Protein AF-A0A524ARJ7-F1 (afdb_monomer_lite)

pLDDT: mean 86.74, std 17.72, range [40.06, 98.56]

Foldseek 3Di:
DLVCCVVQPLVAADEEQQDDPCCQQPPDLVVSLVRLLVCCVRNPLRRYHYDHPDDDDPDSGDPSNVVSNVVSCLVRNDDDDPCVVVVVVVVVVD

Secondary structure (DSSP, 8-state):
-HHHHHHHGGGS-EEEEE--TTHHHHS-HHHHHHHHHHHHHHH-STTEEEEESS---TTTS-HHHHHHHHHHHHHHHS---TTHHHHHHHHTT-

Radius of gyration: 14.49 Å; chains: 1; bounding box: 27×36×37 Å

Structure (mmCIF, N/CA/C/O backbone):
data_AF-A0A524ARJ7-F1
#
_entry.id   AF-A0A524ARJ7-F1
#
loop_
_atom_site.group_PDB
_atom_site.id
_atom_site.type_symbol
_atom_site.label_atom_id
_atom_site.label_alt_id
_atom_site.label_comp_id
_atom_site.label_asym_id
_atom_site.label_entity_id
_atom_site.label_seq_id
_atom_site.pdbx_PDB_ins_code
_atom_site.Cartn_x
_atom_site.Cartn_y
_atom_site.Cartn_z
_atom_site.occupancy
_atom_site.B_iso_or_equiv
_atom_site.auth_seq_id
_atom_site.auth_comp_id
_atom_site.auth_asym_id
_atom_site.auth_atom_id
_atom_site.pdbx_PDB_model_num
ATOM 1 N N . MET A 1 1 ? -4.816 10.419 7.133 1.00 86.75 1 MET A N 1
ATOM 2 C CA . MET A 1 1 ? -5.545 9.141 7.312 1.00 86.75 1 MET A CA 1
ATOM 3 C C . MET A 1 1 ? -5.400 8.561 8.714 1.00 86.75 1 MET A C 1
ATOM 5 O O . MET A 1 1 ? -6.420 8.400 9.368 1.00 86.75 1 MET A O 1
ATOM 9 N N . GLN A 1 2 ? -4.184 8.317 9.219 1.00 89.44 2 GLN A N 1
ATOM 10 C CA . GLN A 1 2 ? -3.979 7.758 10.570 1.00 89.44 2 GLN A CA 1
ATOM 11 C C . GLN A 1 2 ? -4.655 8.585 11.679 1.00 89.44 2 GLN A C 1
ATOM 13 O O . GLN A 1 2 ? -5.366 8.027 12.505 1.00 89.44 2 GLN A O 1
ATOM 18 N N . GLU A 1 3 ? -4.544 9.918 11.635 1.00 92.69 3 GLU A N 1
ATOM 19 C CA . GLU A 1 3 ? -5.229 10.795 12.602 1.00 92.69 3 GLU A CA 1
ATOM 20 C C . GLU A 1 3 ? -6.763 10.653 12.552 1.00 92.69 3 GLU A C 1
ATOM 22 O O . GLU A 1 3 ? -7.429 10.621 13.585 1.00 92.69 3 GLU A O 1
ATOM 27 N N . TYR A 1 4 ? -7.343 10.472 11.360 1.00 91.38 4 TYR A N 1
ATOM 28 C CA . TYR A 1 4 ? -8.782 10.227 11.215 1.00 91.38 4 TYR A CA 1
ATOM 29 C C . TYR A 1 4 ? -9.183 8.866 11.783 1.00 91.38 4 TYR A C 1
ATOM 31 O O . TYR A 1 4 ? -10.175 8.783 12.504 1.00 91.38 4 TYR A O 1
ATOM 39 N N . LYS A 1 5 ? -8.401 7.812 11.519 1.00 90.62 5 LYS A N 1
ATOM 40 C CA . LYS A 1 5 ? -8.633 6.484 12.106 1.00 90.62 5 LYS A CA 1
ATOM 41 C C . LYS A 1 5 ? -8.509 6.523 13.630 1.00 90.62 5 LYS A C 1
ATOM 43 O O . LYS A 1 5 ? -9.356 5.956 14.308 1.00 90.62 5 LYS A O 1
ATOM 48 N N . LYS A 1 6 ? -7.546 7.271 14.178 1.00 91.56 6 LYS A N 1
ATOM 49 C CA . LYS A 1 6 ? -7.388 7.477 15.626 1.00 91.56 6 LYS A CA 1
ATOM 50 C C . LYS A 1 6 ? -8.590 8.193 16.247 1.00 91.56 6 LYS A C 1
ATOM 52 O O . LYS A 1 6 ? -9.058 7.796 17.309 1.00 91.56 6 LYS A O 1
ATOM 57 N N . ARG A 1 7 ? -9.103 9.239 15.592 1.00 94.81 7 ARG A N 1
ATOM 58 C CA . ARG A 1 7 ? -10.202 10.060 16.124 1.00 94.81 7 ARG A CA 1
ATOM 59 C C . ARG A 1 7 ? -11.586 9.431 15.943 1.00 94.81 7 ARG A C 1
ATOM 61 O O . ARG A 1 7 ? -12.444 9.572 16.813 1.00 94.81 7 ARG A O 1
ATOM 68 N N . TYR A 1 8 ? -11.827 8.767 14.816 1.00 92.12 8 TYR A N 1
ATOM 69 C CA . TYR A 1 8 ? -13.162 8.301 14.426 1.00 92.12 8 TYR A CA 1
ATOM 70 C C . TYR A 1 8 ? -13.308 6.774 14.411 1.00 92.12 8 TYR A C 1
ATOM 72 O O . TYR A 1 8 ? -14.440 6.284 14.448 1.00 92.12 8 TYR A O 1
ATOM 80 N N . GLY A 1 9 ? -12.201 6.028 14.447 1.00 88.12 9 GLY A N 1
ATOM 81 C CA . GLY A 1 9 ? -12.189 4.568 14.460 1.00 88.12 9 GLY A CA 1
ATOM 82 C C . GLY A 1 9 ? -12.718 3.973 13.158 1.00 88.12 9 GLY A C 1
ATOM 83 O O . GLY A 1 9 ? -12.367 4.401 12.057 1.00 88.12 9 GLY A O 1
ATOM 84 N N . GLU A 1 10 ? -13.590 2.980 13.293 1.00 86.00 10 GLU A N 1
ATOM 85 C CA . GLU A 1 10 ? -14.245 2.288 12.176 1.00 86.00 10 GLU A CA 1
ATOM 86 C C . GLU A 1 10 ? -15.505 3.009 11.671 1.00 86.00 10 GLU A C 1
ATOM 88 O O . GLU A 1 10 ? -16.098 2.595 10.682 1.00 86.00 10 GLU A O 1
ATOM 93 N N . ARG A 1 11 ? -15.898 4.131 12.295 1.00 90.31 11 ARG A N 1
ATOM 94 C CA . ARG A 1 11 ? -17.045 4.949 11.849 1.00 90.31 11 ARG A CA 1
ATOM 95 C C . ARG A 1 11 ? -16.772 5.723 10.558 1.00 90.31 11 ARG A C 1
ATOM 97 O O . ARG A 1 11 ? -17.685 6.335 10.014 1.00 90.31 11 ARG A O 1
ATOM 104 N N . VAL A 1 12 ? -15.521 5.736 10.102 1.00 91.44 12 VAL A N 1
ATOM 105 C CA . VAL A 1 12 ? -15.109 6.326 8.831 1.00 91.44 12 VAL A CA 1
ATOM 106 C C . VAL A 1 12 ? -14.383 5.275 8.002 1.00 91.44 12 VAL A C 1
ATOM 108 O O . VAL A 1 12 ? -13.500 4.571 8.502 1.00 91.44 12 VAL A O 1
ATOM 111 N N . ALA A 1 13 ? -14.758 5.193 6.729 1.00 92.88 13 ALA A N 1
ATOM 112 C CA . ALA A 1 13 ? -14.013 4.438 5.740 1.00 92.88 13 ALA A CA 1
ATOM 113 C C . ALA A 1 13 ? -12.940 5.337 5.117 1.00 92.88 13 ALA A C 1
ATOM 115 O O . ALA A 1 13 ? -13.207 6.487 4.767 1.00 92.88 13 ALA A O 1
ATOM 116 N N . VAL A 1 14 ? -11.726 4.812 4.984 1.00 93.62 14 VAL A N 1
ATOM 117 C CA . VAL A 1 14 ? -10.655 5.433 4.203 1.00 93.62 14 VAL A CA 1
ATOM 118 C C . VAL A 1 14 ? -10.530 4.668 2.894 1.00 93.62 14 VAL A C 1
ATOM 120 O O . VAL A 1 14 ? -10.500 3.441 2.902 1.00 93.62 14 VAL A O 1
ATOM 123 N N . TRP A 1 15 ? -10.454 5.392 1.784 1.00 94.00 15 TRP A N 1
ATOM 124 C CA . TRP A 1 15 ? -10.298 4.837 0.443 1.00 94.00 15 TRP A CA 1
ATOM 125 C C . TRP A 1 15 ? -8.986 5.340 -0.173 1.00 94.00 15 TRP A C 1
ATOM 127 O O . TRP A 1 15 ? -8.601 6.487 0.071 1.00 94.00 15 TRP A O 1
ATOM 137 N N . GLY A 1 16 ? -8.271 4.484 -0.906 1.00 94.38 16 GLY A N 1
ATOM 138 C CA . GLY A 1 16 ? -6.983 4.821 -1.519 1.00 94.38 16 GLY A CA 1
ATOM 139 C C . GLY A 1 16 ? -5.786 4.486 -0.650 1.00 94.38 16 GLY A C 1
ATOM 140 O O . GLY A 1 16 ? -5.691 3.399 -0.074 1.00 94.38 16 GLY A O 1
ATOM 141 N N . THR A 1 17 ? -4.906 5.479 -0.522 1.00 95.69 17 THR A N 1
ATOM 142 C CA . THR A 1 17 ? -3.721 5.546 0.350 1.00 95.69 17 THR A CA 1
ATOM 143 C C . THR A 1 17 ? -2.423 4.949 -0.168 1.00 95.69 17 THR A C 1
ATOM 145 O O . THR A 1 17 ? -1.402 5.258 0.436 1.00 95.69 17 THR A O 1
ATOM 148 N N . VAL A 1 18 ? -2.409 4.172 -1.252 1.00 97.56 18 VAL A N 1
ATOM 149 C CA . VAL A 1 18 ? -1.150 3.635 -1.791 1.00 97.56 18 VAL A CA 1
ATOM 150 C C . VAL A 1 18 ? -0.562 4.594 -2.821 1.00 97.56 18 VAL A C 1
ATOM 152 O O . VAL A 1 18 ? -1.150 4.823 -3.876 1.00 97.56 18 VAL A O 1
ATOM 155 N N . GLY A 1 19 ? 0.606 5.144 -2.509 1.00 95.69 19 GLY A N 1
ATOM 156 C CA . GLY A 1 19 ? 1.397 5.978 -3.396 1.00 95.69 19 GLY A CA 1
ATOM 157 C C . GLY A 1 19 ? 0.925 7.427 -3.520 1.00 95.69 19 GLY A C 1
ATOM 158 O O . GLY A 1 19 ? 0.057 7.922 -2.796 1.00 95.69 19 GLY A O 1
ATOM 159 N N . ALA A 1 20 ? 1.553 8.110 -4.464 1.00 95.56 20 ALA A N 1
ATOM 160 C CA . ALA A 1 20 ? 1.213 9.416 -5.005 1.00 95.56 20 ALA A CA 1
ATOM 161 C C . ALA A 1 20 ? 1.046 9.295 -6.530 1.00 95.56 20 ALA A C 1
ATOM 163 O O . ALA A 1 20 ? 1.211 8.207 -7.081 1.00 95.56 20 ALA A O 1
ATOM 164 N N . GLN A 1 21 ? 0.773 10.415 -7.207 1.00 95.44 21 GLN A N 1
ATOM 165 C CA . GLN A 1 21 ? 0.512 10.474 -8.654 1.00 95.44 21 GLN A CA 1
ATOM 166 C C . GLN A 1 21 ? 1.544 9.710 -9.498 1.00 95.44 21 GLN A C 1
ATOM 168 O O . GLN A 1 21 ? 1.219 9.175 -10.545 1.00 95.44 21 GLN A O 1
ATOM 173 N N . THR A 1 22 ? 2.791 9.656 -9.041 1.00 95.81 22 THR A N 1
ATOM 174 C CA . THR A 1 22 ? 3.915 9.105 -9.795 1.00 95.81 22 THR A CA 1
ATOM 175 C C . THR A 1 22 ? 4.431 7.773 -9.247 1.00 95.81 22 THR A C 1
ATOM 177 O O . THR A 1 22 ? 5.296 7.154 -9.861 1.00 95.81 22 THR A O 1
ATOM 180 N N . THR A 1 23 ? 3.923 7.292 -8.106 1.00 97.31 23 THR A N 1
ATOM 181 C CA . THR A 1 23 ? 4.495 6.116 -7.427 1.00 97.31 23 THR A CA 1
ATOM 182 C C . THR A 1 23 ? 4.441 4.874 -8.303 1.00 97.31 23 THR A C 1
ATOM 184 O O . THR A 1 23 ? 5.454 4.208 -8.463 1.00 97.31 23 THR A O 1
ATOM 187 N N . PHE A 1 24 ? 3.294 4.585 -8.915 1.00 97.50 24 PHE A N 1
ATOM 188 C CA . PHE A 1 24 ? 3.137 3.381 -9.730 1.00 97.50 24 PHE A CA 1
ATOM 189 C C . PHE A 1 24 ? 3.959 3.413 -11.026 1.00 97.50 24 PHE A C 1
ATOM 191 O O . PHE A 1 24 ? 4.275 2.352 -11.552 1.00 97.50 24 PHE A O 1
ATOM 198 N N . ALA A 1 25 ? 4.358 4.592 -11.509 1.00 97.12 25 ALA A N 1
ATOM 199 C CA . ALA A 1 25 ? 5.191 4.724 -12.703 1.00 97.12 25 ALA A CA 1
ATOM 200 C C . ALA A 1 25 ? 6.694 4.550 -12.409 1.00 97.12 25 ALA A C 1
ATOM 202 O O . ALA A 1 25 ? 7.419 4.003 -13.235 1.00 97.12 25 ALA A O 1
ATOM 203 N N . PHE A 1 26 ? 7.179 5.000 -11.242 1.00 97.19 26 PHE A N 1
ATOM 204 C CA . PHE A 1 26 ? 8.628 5.079 -10.972 1.00 97.19 26 PHE A CA 1
ATOM 205 C C . PHE A 1 26 ? 9.131 4.245 -9.797 1.00 97.19 26 PHE A C 1
ATOM 207 O O . PHE A 1 26 ? 10.341 4.053 -9.677 1.00 97.19 26 PHE A O 1
ATOM 214 N N . ALA A 1 27 ? 8.251 3.782 -8.910 1.00 97.88 27 ALA A N 1
ATOM 215 C CA . ALA A 1 27 ? 8.666 2.904 -7.828 1.00 97.88 27 ALA A CA 1
ATOM 216 C C . ALA A 1 27 ? 9.026 1.521 -8.372 1.00 97.88 27 ALA A C 1
ATOM 218 O O . ALA A 1 27 ? 8.573 1.090 -9.432 1.00 97.88 27 ALA A O 1
ATOM 219 N N . THR A 1 28 ? 9.828 0.803 -7.605 1.00 98.50 28 THR A N 1
ATOM 220 C CA . THR A 1 28 ? 10.042 -0.624 -7.812 1.00 98.50 28 THR A CA 1
ATOM 221 C C . THR A 1 28 ? 8.851 -1.432 -7.279 1.00 98.50 28 THR A C 1
ATOM 223 O O . THR A 1 28 ? 8.210 -1.015 -6.305 1.00 98.50 28 THR A O 1
ATOM 226 N N . PRO A 1 29 ? 8.605 -2.645 -7.809 1.00 98.56 29 PRO A N 1
ATOM 227 C CA . PRO A 1 29 ? 7.600 -3.558 -7.264 1.00 98.56 29 PRO A CA 1
ATOM 228 C C . PRO A 1 29 ? 7.739 -3.769 -5.748 1.00 98.56 29 PRO A C 1
ATOM 230 O O . PRO A 1 29 ? 6.756 -3.800 -5.016 1.00 98.56 29 PRO A O 1
ATOM 233 N N . GLU A 1 30 ? 8.973 -3.859 -5.246 1.00 98.56 30 GLU A N 1
ATOM 234 C CA . GLU A 1 30 ? 9.256 -4.044 -3.819 1.00 98.56 30 GLU A CA 1
ATOM 235 C C . GLU A 1 30 ? 8.893 -2.820 -2.966 1.00 98.56 30 GLU A C 1
ATOM 237 O O . GLU A 1 30 ? 8.428 -2.948 -1.834 1.00 98.56 30 GLU A O 1
ATOM 242 N N . GLU A 1 31 ? 9.075 -1.606 -3.482 1.00 98.56 31 GLU A N 1
ATOM 243 C CA . GLU A 1 31 ? 8.608 -0.395 -2.800 1.00 98.56 31 GLU A CA 1
ATOM 244 C C . GLU A 1 31 ? 7.083 -0.365 -2.693 1.00 98.56 31 GLU A C 1
ATOM 246 O O . GLU A 1 31 ? 6.565 -0.030 -1.628 1.00 98.56 31 GLU A O 1
ATOM 251 N N . ILE A 1 32 ? 6.376 -0.812 -3.734 1.00 98.56 32 ILE A N 1
ATOM 252 C CA . ILE A 1 32 ? 4.914 -0.920 -3.725 1.00 98.56 32 ILE A CA 1
ATOM 253 C C . ILE A 1 32 ? 4.447 -1.949 -2.690 1.00 98.56 32 ILE A C 1
ATOM 255 O O . ILE A 1 32 ? 3.578 -1.631 -1.875 1.00 98.56 32 ILE A O 1
ATOM 259 N N . ARG A 1 33 ? 5.054 -3.147 -2.643 1.00 98.56 33 ARG A N 1
ATOM 260 C CA . ARG A 1 33 ? 4.721 -4.170 -1.628 1.00 98.56 33 ARG A CA 1
ATOM 261 C C . ARG A 1 33 ? 4.918 -3.640 -0.208 1.00 98.56 33 ARG A C 1
ATOM 263 O O . ARG A 1 33 ? 4.030 -3.766 0.640 1.00 98.56 33 ARG A O 1
ATOM 270 N N . ARG A 1 34 ? 6.059 -2.987 0.046 1.00 98.56 34 ARG A N 1
ATOM 271 C CA . ARG A 1 34 ? 6.365 -2.374 1.350 1.00 98.56 34 ARG A CA 1
ATOM 272 C C . ARG A 1 34 ? 5.364 -1.288 1.720 1.00 98.56 34 ARG A C 1
ATOM 274 O O . ARG A 1 34 ? 4.952 -1.214 2.879 1.00 98.56 34 ARG A O 1
ATOM 281 N N . GLU A 1 35 ? 4.947 -0.469 0.760 1.00 98.19 35 GLU A N 1
ATOM 282 C CA . GLU A 1 35 ? 3.942 0.556 1.007 1.00 98.19 35 GLU A CA 1
ATOM 283 C C . GLU A 1 35 ? 2.574 -0.050 1.332 1.00 98.19 35 GLU A C 1
ATOM 285 O O . GLU A 1 35 ? 1.967 0.345 2.327 1.00 98.19 35 GLU A O 1
ATOM 290 N N . VAL A 1 36 ? 2.109 -1.038 0.562 1.00 98.12 36 VAL A N 1
ATOM 291 C CA . VAL A 1 36 ? 0.847 -1.748 0.830 1.00 98.12 36 VAL A CA 1
ATOM 292 C C . VAL A 1 36 ? 0.827 -2.313 2.247 1.00 98.12 36 VAL A C 1
ATOM 294 O O . VAL A 1 36 ? -0.111 -2.048 3.008 1.00 98.12 36 VAL A O 1
ATOM 297 N N . LYS A 1 37 ? 1.893 -3.021 2.635 1.00 97.38 37 LYS A N 1
ATOM 298 C CA . LYS A 1 37 ? 2.058 -3.552 3.990 1.00 97.38 37 LYS A CA 1
ATOM 299 C C . LYS A 1 37 ? 1.950 -2.447 5.041 1.00 97.38 37 LYS A C 1
ATOM 301 O O . LYS A 1 37 ? 1.146 -2.555 5.966 1.00 97.38 37 LYS A O 1
ATOM 306 N N . LEU A 1 38 ? 2.687 -1.350 4.857 1.00 97.12 38 LEU A N 1
ATOM 307 C CA . LEU A 1 38 ? 2.663 -0.205 5.76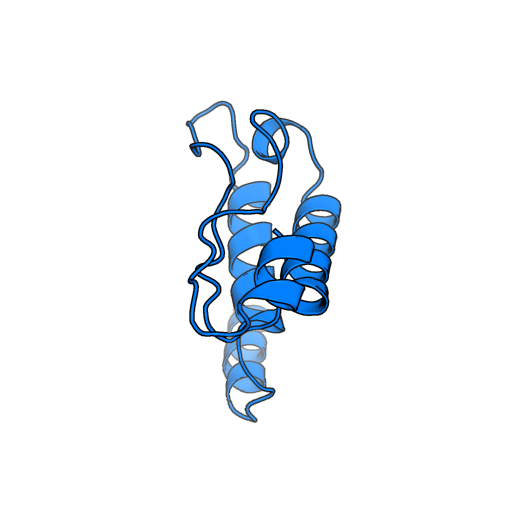5 1.00 97.12 38 LEU A CA 1
ATOM 308 C C . LEU A 1 38 ? 1.259 0.412 5.885 1.00 97.12 38 LEU A C 1
ATOM 310 O O . LEU A 1 38 ? 0.840 0.784 6.985 1.00 97.12 38 LEU A O 1
ATOM 314 N N . ARG A 1 39 ? 0.506 0.537 4.784 1.00 96.69 39 ARG A N 1
ATOM 315 C CA . ARG A 1 39 ? -0.865 1.079 4.820 1.00 96.69 39 ARG A CA 1
ATOM 316 C C . ARG A 1 39 ? -1.786 0.189 5.637 1.00 96.69 39 ARG A C 1
ATOM 318 O O . ARG A 1 39 ? -2.496 0.702 6.500 1.00 96.69 39 ARG A O 1
ATOM 325 N N . ILE A 1 40 ? -1.732 -1.121 5.428 1.00 95.25 40 ILE A N 1
ATOM 326 C CA . ILE A 1 40 ? -2.562 -2.077 6.166 1.00 95.25 40 ILE A CA 1
ATOM 327 C C . ILE A 1 40 ? -2.190 -2.095 7.655 1.00 95.25 40 ILE A C 1
ATOM 329 O O . ILE A 1 40 ? -3.083 -2.041 8.501 1.00 95.25 40 ILE A O 1
ATOM 333 N N . GLU A 1 41 ? -0.897 -2.108 7.990 1.00 94.50 41 GLU A N 1
ATOM 334 C CA . GLU A 1 41 ? -0.419 -2.111 9.381 1.00 94.50 41 GLU A CA 1
ATOM 335 C C . GLU A 1 41 ? -0.786 -0.825 10.133 1.00 94.50 41 GLU A C 1
ATOM 337 O O . GLU A 1 41 ? -1.145 -0.873 11.309 1.00 94.50 41 GLU A O 1
ATOM 342 N N . THR A 1 42 ? -0.731 0.332 9.465 1.00 94.25 42 THR A N 1
ATOM 343 C CA . THR A 1 42 ? -0.944 1.633 10.124 1.00 94.25 42 THR A CA 1
ATOM 344 C C . THR A 1 42 ? -2.390 2.118 10.110 1.00 94.25 42 THR A C 1
ATOM 346 O O . THR A 1 42 ? -2.781 2.889 10.988 1.00 94.25 42 THR A O 1
ATOM 349 N N . LEU A 1 43 ? -3.196 1.711 9.126 1.00 94.12 43 LEU A N 1
ATOM 350 C CA . LEU A 1 43 ? -4.602 2.117 9.012 1.00 94.12 43 LEU A CA 1
ATOM 351 C C . LEU A 1 43 ? -5.569 1.040 9.510 1.00 94.12 43 LEU A C 1
ATOM 353 O O . LEU A 1 43 ? -6.709 1.368 9.844 1.00 94.12 43 LEU A O 1
ATOM 357 N N . GLY A 1 44 ? -5.114 -0.210 9.607 1.00 91.75 44 GLY A N 1
ATOM 358 C CA . GLY A 1 44 ? -5.943 -1.358 9.945 1.00 91.75 44 GLY A CA 1
ATOM 359 C C . GLY A 1 44 ? -6.814 -1.825 8.775 1.00 91.75 44 GLY A C 1
ATOM 360 O O . GLY A 1 44 ? -7.044 -1.107 7.805 1.00 91.75 44 GLY A O 1
ATOM 361 N N . ARG A 1 45 ? -7.319 -3.058 8.881 1.00 90.56 45 ARG A N 1
ATOM 362 C CA . ARG A 1 45 ? -8.131 -3.701 7.831 1.00 90.56 45 ARG A CA 1
ATOM 363 C C . ARG A 1 45 ? -9.586 -3.226 7.816 1.00 90.56 45 ARG A C 1
ATOM 365 O O . ARG A 1 45 ? -10.204 -3.137 6.762 1.00 90.56 45 ARG A O 1
ATOM 372 N N . ALA A 1 46 ? -10.151 -2.929 8.983 1.00 90.00 46 ALA A N 1
ATOM 373 C CA . ALA A 1 46 ? -11.546 -2.524 9.095 1.00 90.00 46 ALA A CA 1
ATOM 374 C C . ALA A 1 46 ? -11.739 -1.070 8.643 1.00 90.00 46 ALA A C 1
ATOM 376 O O . ALA A 1 46 ? -11.058 -0.158 9.122 1.00 90.00 46 ALA A O 1
ATOM 377 N N . GLY A 1 47 ? -12.689 -0.837 7.733 1.00 90.81 47 GLY A N 1
ATOM 378 C CA . GLY A 1 47 ? -12.960 0.495 7.184 1.00 90.81 47 GLY A CA 1
ATOM 379 C C . GLY A 1 47 ? -11.805 1.050 6.342 1.00 90.81 47 GLY A C 1
ATOM 380 O O . GLY A 1 47 ? -11.571 2.259 6.364 1.00 90.81 47 GLY A O 1
ATOM 381 N N . LEU A 1 48 ? -11.061 0.179 5.656 1.00 93.81 48 LEU A N 1
ATOM 382 C CA . LEU A 1 48 ? -10.071 0.539 4.645 1.00 93.81 48 LEU A CA 1
ATOM 383 C C . LEU A 1 48 ? -10.450 -0.127 3.319 1.00 93.81 48 LEU A C 1
ATOM 385 O O . LEU A 1 48 ? -10.547 -1.348 3.241 1.00 93.81 48 LEU A O 1
ATOM 389 N N . VAL A 1 49 ? -10.633 0.679 2.279 1.00 95.00 49 VAL A N 1
ATOM 390 C CA . VAL A 1 49 ? -10.699 0.224 0.888 1.00 95.00 49 VAL A CA 1
ATOM 391 C C . VAL A 1 49 ? -9.358 0.580 0.261 1.00 95.00 49 VAL A C 1
ATOM 393 O O . VAL A 1 49 ? -9.132 1.720 -0.145 1.00 95.00 49 VAL A O 1
ATOM 396 N N . LEU A 1 50 ? -8.427 -0.370 0.278 1.00 96.38 50 LEU A N 1
ATOM 397 C CA . LEU A 1 50 ? -7.077 -0.146 -0.220 1.00 96.38 50 LEU A CA 1
ATOM 398 C C . LEU A 1 50 ? -7.103 -0.017 -1.750 1.00 96.38 50 LEU A C 1
ATOM 400 O O . LEU A 1 50 ? -7.545 -0.934 -2.437 1.00 96.38 50 LEU A O 1
ATOM 404 N N . CYS A 1 51 ? -6.619 1.104 -2.279 1.00 96.88 51 CYS A N 1
ATOM 405 C CA . CYS A 1 51 ? -6.400 1.287 -3.714 1.00 96.88 51 CYS A CA 1
ATOM 406 C C . CYS A 1 51 ? -5.250 2.277 -3.970 1.00 96.88 51 CYS A C 1
ATOM 408 O O . CYS A 1 51 ? -4.791 2.942 -3.026 1.00 96.88 51 CYS A O 1
ATOM 410 N N . PRO A 1 52 ? -4.769 2.389 -5.219 1.00 96.94 52 PRO A N 1
ATOM 411 C CA . PRO A 1 52 ? -3.891 3.482 -5.617 1.00 96.94 52 PRO A CA 1
ATOM 412 C C . PRO A 1 52 ? -4.494 4.839 -5.229 1.00 96.94 52 PRO A C 1
ATOM 414 O O . PRO A 1 52 ? -5.712 5.024 -5.257 1.00 96.94 52 PRO A O 1
ATOM 417 N N . ALA A 1 53 ? -3.656 5.786 -4.810 1.00 95.94 53 ALA A N 1
ATOM 418 C CA . ALA A 1 53 ? -4.107 7.136 -4.465 1.00 95.94 53 ALA A CA 1
ATOM 419 C C . ALA A 1 53 ? -4.466 7.984 -5.701 1.00 95.94 53 ALA A C 1
ATOM 421 O O . ALA A 1 53 ? -5.096 9.028 -5.551 1.00 95.94 53 ALA A O 1
ATOM 422 N N . TYR A 1 54 ? -4.036 7.540 -6.883 1.00 95.62 54 TYR A N 1
ATOM 423 C CA . TYR A 1 54 ? -4.246 8.152 -8.191 1.00 95.62 54 TYR A CA 1
ATOM 424 C C . TYR A 1 54 ? -4.500 7.053 -9.223 1.00 95.62 54 TYR A C 1
ATOM 426 O O . TYR A 1 54 ? -4.224 5.884 -8.947 1.00 95.62 54 TYR A O 1
ATOM 434 N N . ASP A 1 55 ? -5.024 7.441 -10.381 1.00 94.81 55 ASP A N 1
ATOM 435 C CA . ASP A 1 55 ? -5.371 6.518 -11.456 1.00 94.81 55 ASP A CA 1
ATOM 436 C C . ASP A 1 55 ? -4.152 5.741 -11.976 1.00 94.81 55 ASP A C 1
ATOM 438 O O . ASP A 1 55 ? -2.999 6.169 -11.853 1.00 94.81 55 ASP A O 1
ATOM 442 N N . ILE A 1 56 ? -4.430 4.553 -12.513 1.00 93.75 56 ILE A N 1
ATOM 443 C CA . ILE A 1 56 ? -3.438 3.681 -13.135 1.00 93.75 56 ILE A CA 1
ATOM 444 C C . ILE A 1 56 ? -3.603 3.796 -14.648 1.00 93.75 56 ILE A C 1
ATOM 446 O O . ILE A 1 56 ? -4.499 3.177 -15.219 1.00 93.75 56 ILE A O 1
ATOM 450 N N . ASP A 1 57 ? -2.747 4.601 -15.270 1.00 91.50 57 ASP A N 1
ATOM 451 C CA . ASP A 1 57 ? -2.784 4.903 -16.696 1.00 91.50 57 ASP A CA 1
ATOM 452 C C . ASP A 1 57 ? -1.717 4.118 -17.475 1.00 91.50 57 ASP A C 1
ATOM 454 O O . ASP A 1 57 ? -0.520 4.149 -17.171 1.00 91.50 57 ASP A O 1
ATOM 458 N N . GLU A 1 58 ? -2.158 3.427 -18.525 1.00 87.38 58 GLU A N 1
ATOM 459 C CA . GLU A 1 58 ? -1.286 2.784 -19.508 1.00 87.38 58 GLU A CA 1
ATOM 460 C C . GLU A 1 58 ? -0.885 3.776 -20.615 1.00 87.38 58 GLU A C 1
ATOM 462 O O . GLU A 1 58 ? -1.699 4.615 -21.013 1.00 87.38 58 GLU A O 1
ATOM 467 N N . PRO A 1 59 ? 0.331 3.666 -21.185 1.00 90.19 59 PRO A N 1
ATOM 468 C CA . PRO A 1 59 ? 1.375 2.670 -20.915 1.00 90.19 59 PRO A CA 1
ATOM 469 C C . PRO A 1 59 ? 2.385 3.101 -19.834 1.00 90.19 59 PRO A C 1
ATOM 471 O O . PRO A 1 59 ? 3.391 2.423 -19.638 1.00 90.19 59 PRO A O 1
ATOM 474 N N . ASP A 1 60 ? 2.154 4.240 -19.177 1.00 93.00 60 ASP A N 1
ATOM 475 C CA . ASP A 1 60 ? 3.137 4.884 -18.299 1.00 93.00 60 ASP A CA 1
ATOM 476 C C . ASP A 1 60 ? 3.373 4.116 -16.990 1.00 93.00 60 ASP A C 1
ATOM 478 O O . ASP A 1 60 ? 4.430 4.259 -16.369 1.00 93.00 60 ASP A O 1
ATOM 482 N N . ILE A 1 61 ? 2.415 3.283 -16.573 1.00 96.44 61 ILE A N 1
ATOM 483 C CA . ILE A 1 61 ? 2.539 2.422 -15.396 1.00 96.44 61 ILE A CA 1
ATOM 484 C C . ILE A 1 61 ? 2.880 0.982 -15.808 1.00 96.44 61 ILE A C 1
ATOM 486 O O . ILE A 1 61 ? 2.069 0.319 -16.459 1.00 96.44 61 ILE A O 1
ATOM 490 N N . PRO A 1 62 ? 4.052 0.458 -15.392 1.00 96.06 62 PRO A N 1
ATOM 491 C CA . PRO A 1 62 ? 4.427 -0.929 -15.638 1.00 96.06 62 PRO A CA 1
ATOM 492 C C . PRO A 1 62 ? 3.463 -1.921 -14.978 1.00 96.06 62 PRO A C 1
ATOM 494 O O . PRO A 1 62 ? 3.050 -1.751 -13.826 1.00 96.06 62 PRO A O 1
ATOM 497 N N . TRP A 1 63 ? 3.162 -3.016 -15.675 1.00 96.31 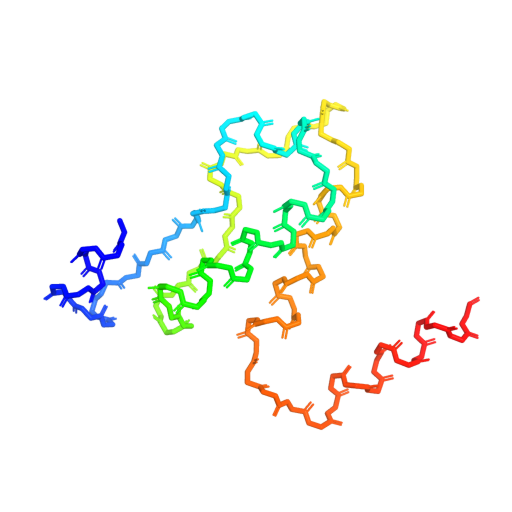63 TRP A N 1
ATOM 498 C CA . TRP A 1 63 ? 2.280 -4.067 -15.163 1.00 96.31 63 TRP A CA 1
ATOM 499 C C . TRP A 1 63 ? 2.810 -4.727 -13.894 1.00 96.31 63 TRP A C 1
ATOM 501 O O . TRP A 1 63 ? 2.026 -5.090 -13.021 1.00 96.31 63 TRP A O 1
ATOM 511 N N . GLU A 1 64 ? 4.129 -4.845 -13.757 1.00 97.56 64 GLU A N 1
ATOM 512 C CA . GLU A 1 64 ? 4.784 -5.442 -12.594 1.00 97.56 64 GLU A CA 1
ATOM 513 C C . GLU A 1 64 ? 4.478 -4.661 -11.312 1.00 97.56 64 GLU A C 1
ATOM 515 O O . GLU A 1 64 ? 4.364 -5.248 -10.236 1.00 97.56 64 GLU A O 1
ATOM 520 N N . ASN A 1 65 ? 4.300 -3.344 -11.428 1.00 98.00 65 ASN A N 1
ATOM 521 C CA . ASN A 1 65 ? 3.961 -2.472 -10.311 1.00 98.00 65 ASN A CA 1
ATOM 522 C C . ASN A 1 65 ? 2.496 -2.640 -9.891 1.00 98.00 65 ASN A C 1
ATOM 524 O O . ASN A 1 65 ? 2.199 -2.766 -8.700 1.00 98.00 65 ASN A O 1
ATOM 528 N N . THR A 1 66 ? 1.584 -2.722 -10.860 1.00 97.06 66 THR A N 1
ATOM 529 C CA . THR A 1 66 ? 0.170 -3.038 -10.608 1.00 97.06 66 THR A CA 1
ATOM 530 C C . THR A 1 66 ? 0.010 -4.436 -10.010 1.00 97.06 66 THR A C 1
ATOM 532 O O . THR A 1 66 ? -0.720 -4.611 -9.034 1.00 97.06 66 THR A O 1
ATOM 535 N N . LEU A 1 67 ? 0.738 -5.425 -10.534 1.00 97.69 67 LEU A N 1
ATOM 536 C CA . LEU A 1 67 ? 0.726 -6.793 -10.025 1.00 97.69 67 LEU A CA 1
ATOM 537 C C . LEU A 1 67 ? 1.255 -6.855 -8.587 1.00 97.69 67 LEU A C 1
ATOM 539 O O . LEU A 1 67 ? 0.598 -7.429 -7.724 1.00 97.69 67 LEU A O 1
ATOM 543 N N . ALA A 1 68 ? 2.373 -6.185 -8.295 1.00 98.31 68 ALA A N 1
ATOM 544 C CA . ALA A 1 68 ? 2.930 -6.125 -6.946 1.00 98.31 68 ALA A CA 1
ATOM 545 C C . ALA A 1 68 ? 1.964 -5.511 -5.924 1.00 98.31 68 ALA A C 1
ATOM 547 O O . ALA A 1 68 ? 1.907 -5.963 -4.779 1.00 98.31 68 ALA A O 1
ATOM 548 N N . PHE A 1 69 ? 1.183 -4.504 -6.328 1.00 98.25 69 PHE A N 1
ATOM 549 C CA . PHE A 1 69 ? 0.117 -3.952 -5.495 1.00 98.25 69 PHE A CA 1
ATOM 550 C C . PHE A 1 69 ? -0.969 -4.994 -5.193 1.00 98.25 69 PHE A C 1
ATOM 552 O O . PHE A 1 69 ? -1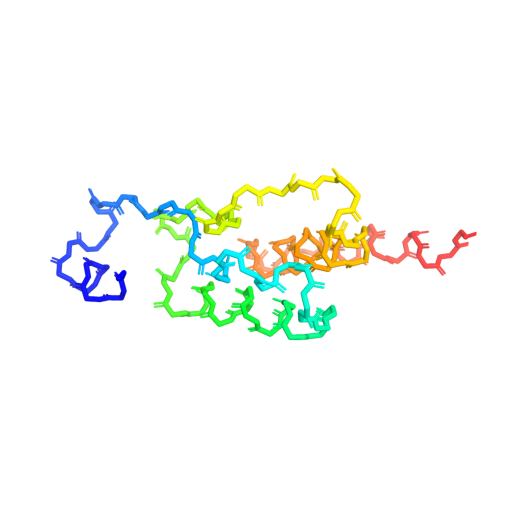.335 -5.160 -4.028 1.00 98.25 69 PHE A O 1
ATOM 559 N N . LEU A 1 70 ? -1.470 -5.695 -6.217 1.00 97.00 70 LEU A N 1
ATOM 560 C CA . LEU A 1 70 ? -2.532 -6.695 -6.068 1.00 97.00 70 LEU A CA 1
ATOM 561 C C . LEU A 1 70 ? -2.082 -7.875 -5.196 1.00 97.00 70 LEU A C 1
ATOM 563 O O . LEU A 1 70 ? -2.786 -8.234 -4.253 1.00 97.00 70 LEU A O 1
ATOM 567 N N . GLU A 1 71 ? -0.891 -8.416 -5.456 1.00 97.19 71 GLU A N 1
ATOM 568 C CA . GLU A 1 71 ? -0.295 -9.511 -4.680 1.00 97.19 71 GLU A CA 1
ATOM 569 C C . GLU A 1 71 ? -0.135 -9.131 -3.203 1.00 97.19 71 GLU A C 1
ATOM 571 O O . GLU A 1 71 ? -0.568 -9.865 -2.313 1.00 97.19 71 GLU A O 1
ATOM 576 N N . ALA A 1 72 ? 0.429 -7.952 -2.919 1.00 97.12 72 ALA A N 1
ATOM 577 C CA . ALA A 1 72 ? 0.608 -7.492 -1.543 1.00 97.12 72 ALA A CA 1
ATOM 578 C C . ALA A 1 72 ? -0.731 -7.213 -0.843 1.00 97.12 72 ALA A C 1
ATOM 580 O O . ALA A 1 72 ? -0.863 -7.429 0.366 1.00 97.12 72 ALA A O 1
ATOM 581 N N . ALA A 1 73 ? -1.734 -6.726 -1.581 1.00 96.06 73 ALA A N 1
ATOM 582 C CA . ALA A 1 73 ? -3.073 -6.511 -1.046 1.00 96.06 73 ALA A CA 1
ATOM 583 C C . ALA A 1 73 ? -3.742 -7.843 -0.676 1.00 96.06 73 ALA A C 1
ATOM 585 O O . ALA A 1 73 ? -4.384 -7.926 0.373 1.00 96.06 73 ALA A O 1
ATOM 586 N N . GLU A 1 74 ? -3.556 -8.891 -1.481 1.00 93.50 74 GLU A N 1
ATOM 587 C CA . GLU A 1 74 ? -4.030 -10.241 -1.174 1.00 93.50 74 GLU A CA 1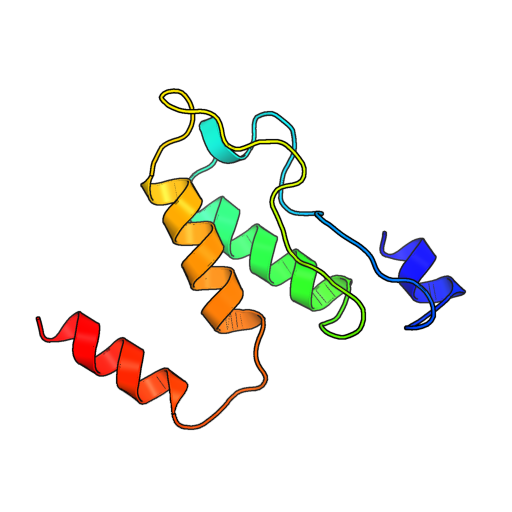
ATOM 588 C C . GLU A 1 74 ? -3.306 -10.834 0.045 1.00 93.50 74 GLU A C 1
ATOM 590 O O . GLU A 1 74 ? -3.958 -11.310 0.981 1.00 93.50 74 GLU A O 1
ATOM 595 N N . GLU A 1 75 ? -1.974 -10.735 0.079 1.00 93.88 75 GLU A N 1
ATOM 596 C CA . GLU A 1 75 ? -1.136 -11.278 1.152 1.00 93.88 75 GLU A CA 1
ATOM 597 C C . GLU A 1 75 ? -1.457 -10.646 2.515 1.00 93.88 75 GLU A C 1
ATOM 599 O O . GLU A 1 75 ? -1.577 -11.334 3.533 1.00 93.88 75 GLU A O 1
ATOM 604 N N . HIS A 1 76 ? -1.603 -9.320 2.560 1.00 93.50 76 HIS A N 1
ATOM 605 C CA . HIS A 1 76 ? -1.715 -8.582 3.818 1.00 93.50 76 HIS A CA 1
ATOM 606 C C . HIS A 1 76 ? -3.155 -8.188 4.178 1.00 93.50 76 HIS A C 1
ATOM 608 O O . HIS A 1 76 ? -3.459 -7.963 5.361 1.00 93.50 76 HIS A O 1
ATOM 614 N N . GLY A 1 77 ? -4.057 -8.108 3.197 1.00 86.88 77 GLY A N 1
ATOM 615 C CA . GLY A 1 77 ? -5.431 -7.627 3.370 1.00 86.88 77 GLY A CA 1
ATOM 616 C C . GLY A 1 77 ? -6.345 -8.606 4.104 1.00 86.88 77 GLY A C 1
ATOM 617 O O . GLY A 1 77 ? -7.273 -8.179 4.793 1.00 86.88 77 GLY A O 1
ATOM 618 N N . SER A 1 78 ? -6.048 -9.905 4.045 1.00 79.69 78 SER A N 1
ATOM 619 C CA . SER A 1 78 ? -6.837 -10.943 4.715 1.00 79.69 78 SER A CA 1
ATOM 620 C C . SER A 1 78 ? -6.215 -11.391 6.045 1.00 79.69 78 SER A C 1
ATOM 622 O O . SER A 1 78 ? -4.991 -11.418 6.195 1.00 79.69 78 SER A O 1
ATOM 624 N N . PRO A 1 79 ? -7.022 -11.770 7.056 1.00 68.81 79 PRO A N 1
ATOM 625 C CA . PRO A 1 79 ? -6.502 -12.522 8.195 1.00 68.81 79 PRO A CA 1
ATOM 626 C C . PRO A 1 79 ? -5.847 -13.823 7.708 1.00 68.81 79 PRO A C 1
ATOM 628 O O . PRO A 1 79 ? -6.330 -14.403 6.734 1.00 68.81 79 PRO A O 1
ATOM 631 N N . PRO A 1 80 ? -4.765 -14.292 8.360 1.00 56.66 80 PRO A N 1
ATOM 632 C CA . PRO A 1 80 ? -4.053 -15.487 7.925 1.00 56.66 80 PRO A CA 1
ATOM 633 C C . PRO A 1 80 ? -5.021 -16.671 7.902 1.00 56.66 80 PRO A C 1
ATOM 635 O O . PRO A 1 80 ? -5.490 -17.132 8.942 1.00 56.66 80 PRO A O 1
ATOM 638 N N . ASN A 1 81 ? -5.351 -17.136 6.700 1.00 53.53 81 ASN A N 1
ATOM 639 C CA . ASN A 1 81 ? -6.267 -18.242 6.486 1.00 53.53 81 ASN A CA 1
ATOM 640 C C . ASN A 1 81 ? -5.492 -19.397 5.849 1.00 53.53 81 ASN A C 1
ATOM 642 O O . ASN A 1 81 ? -4.750 -19.197 4.890 1.00 53.53 81 ASN A O 1
ATOM 646 N N . LYS A 1 82 ? -5.679 -20.624 6.351 1.00 48.19 82 LYS A N 1
ATOM 647 C CA . LYS A 1 82 ? -4.922 -21.829 5.936 1.00 48.19 82 LYS A CA 1
ATOM 648 C C . LYS A 1 82 ? -5.081 -22.215 4.450 1.00 48.19 82 LYS A C 1
ATOM 650 O O . LYS A 1 82 ? -4.470 -23.181 4.016 1.00 48.19 82 LYS A O 1
ATOM 655 N N . LYS A 1 83 ? -5.930 -21.513 3.690 1.00 49.53 83 LYS A N 1
ATOM 656 C CA . LYS A 1 83 ? -6.224 -21.780 2.272 1.00 49.53 83 LYS A CA 1
ATOM 657 C C . LYS A 1 83 ? -5.440 -20.890 1.300 1.00 49.53 83 LYS A C 1
ATOM 659 O O . LYS A 1 83 ? -5.152 -21.344 0.202 1.00 49.53 83 LYS A O 1
ATOM 664 N N . THR A 1 84 ? -5.047 -19.674 1.690 1.00 49.38 84 THR A N 1
ATOM 665 C CA . THR A 1 84 ? -4.289 -18.756 0.811 1.00 49.38 84 THR A CA 1
ATOM 666 C C . THR A 1 84 ? -2.879 -19.284 0.516 1.00 49.38 84 THR A C 1
ATOM 668 O O . THR A 1 84 ? -2.340 -19.047 -0.559 1.00 49.38 84 THR A O 1
ATOM 671 N N . SER A 1 85 ? -2.321 -20.108 1.413 1.00 47.50 85 SER A N 1
ATOM 672 C CA . SER A 1 85 ? -1.068 -20.838 1.173 1.00 47.50 85 SER A CA 1
ATOM 673 C C . SER A 1 85 ? -1.179 -21.942 0.113 1.00 47.50 85 SER A C 1
ATOM 675 O O . SER A 1 85 ? -0.155 -22.439 -0.336 1.00 47.50 85 SER A O 1
ATOM 677 N N . ALA A 1 86 ? -2.394 -22.378 -0.250 1.00 46.34 86 ALA A N 1
ATOM 678 C CA . ALA A 1 86 ? -2.598 -23.429 -1.249 1.00 46.34 86 ALA A CA 1
ATOM 679 C C . ALA A 1 86 ? -2.602 -22.862 -2.678 1.00 46.34 86 ALA A C 1
ATOM 681 O O . ALA A 1 86 ? -1.959 -23.434 -3.549 1.00 46.34 86 ALA A O 1
ATOM 682 N N . LEU A 1 87 ? -3.229 -21.700 -2.901 1.00 46.84 87 LEU A N 1
ATOM 683 C CA . LEU A 1 87 ? -3.269 -21.062 -4.226 1.00 46.84 87 LEU A CA 1
ATOM 684 C C . LEU A 1 87 ? -1.888 -20.547 -4.667 1.00 46.84 87 LEU A C 1
ATOM 686 O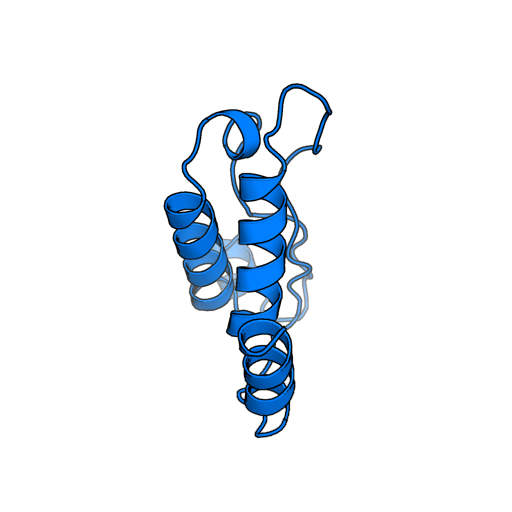 O . LEU A 1 87 ? -1.482 -20.725 -5.810 1.00 46.84 87 LEU A O 1
ATOM 690 N N . SER A 1 88 ? -1.126 -19.971 -3.733 1.00 47.41 88 SER A N 1
ATOM 691 C CA . SER A 1 88 ? 0.259 -19.537 -3.972 1.00 47.41 88 SER A CA 1
ATOM 692 C C . SER A 1 88 ? 1.209 -20.712 -4.259 1.00 47.41 88 SER A C 1
ATOM 694 O O . SER A 1 88 ? 2.185 -20.549 -4.990 1.00 47.41 88 SER A O 1
ATOM 696 N N . ALA A 1 89 ? 0.907 -21.913 -3.753 1.00 48.31 89 ALA A N 1
ATOM 697 C CA . ALA A 1 89 ? 1.658 -23.129 -4.065 1.00 48.31 89 ALA A CA 1
ATOM 698 C C . ALA A 1 89 ? 1.318 -23.707 -5.452 1.00 48.31 89 ALA A C 1
ATOM 700 O O . ALA A 1 89 ? 2.198 -24.267 -6.100 1.00 48.31 89 ALA A O 1
ATOM 701 N N . GLU A 1 90 ? 0.074 -23.559 -5.917 1.00 41.56 90 GLU A N 1
ATOM 702 C CA . GLU A 1 90 ? -0.372 -24.038 -7.234 1.00 41.56 90 GLU A CA 1
ATOM 703 C C . GLU A 1 90 ? 0.170 -23.175 -8.382 1.00 41.56 90 GLU A C 1
ATOM 705 O O . GLU A 1 90 ? 0.590 -23.715 -9.402 1.00 41.56 90 GLU A O 1
ATOM 710 N N . VAL A 1 91 ? 0.253 -21.852 -8.202 1.00 50.31 91 VAL A N 1
ATOM 711 C CA . VAL A 1 91 ? 0.810 -20.938 -9.220 1.00 50.31 91 VAL A CA 1
ATOM 712 C C . VAL A 1 91 ? 2.332 -21.077 -9.350 1.00 50.31 91 VAL A C 1
ATOM 714 O O . VAL A 1 91 ? 2.868 -20.908 -10.435 1.00 50.31 91 VAL A O 1
ATOM 717 N N . SER A 1 92 ? 3.043 -21.452 -8.281 1.00 45.06 92 SER A N 1
ATOM 718 C CA . 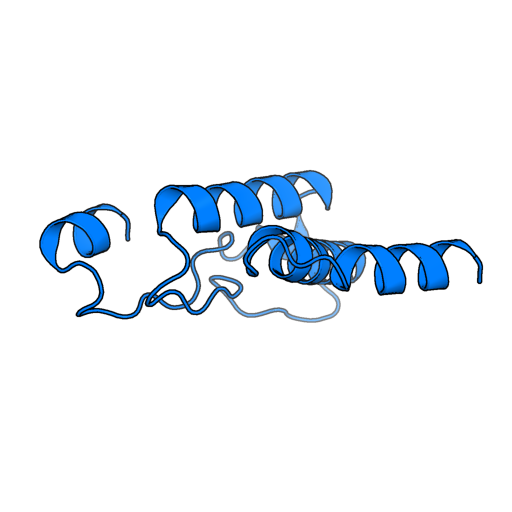SER A 1 92 ? 4.499 -21.672 -8.337 1.00 45.06 92 SER A CA 1
ATOM 719 C C . SER A 1 92 ? 4.904 -23.017 -8.968 1.00 45.06 92 SER A C 1
ATOM 721 O O . SER A 1 92 ? 6.102 -23.267 -9.121 1.00 45.06 92 SER A O 1
ATOM 723 N N . GLN A 1 93 ? 3.945 -23.900 -9.271 1.00 41.09 93 GLN A N 1
ATOM 724 C CA . GLN A 1 93 ? 4.176 -25.215 -9.889 1.00 41.09 93 GLN A CA 1
ATOM 725 C C . GLN A 1 93 ? 3.723 -25.293 -11.361 1.00 41.09 93 GLN A C 1
ATOM 727 O O . GLN A 1 93 ? 3.836 -26.366 -11.958 1.00 41.09 93 GLN A O 1
ATOM 732 N N . ALA A 1 94 ? 3.239 -24.191 -11.941 1.00 40.06 94 ALA A N 1
ATOM 733 C CA . ALA A 1 94 ? 2.871 -24.063 -13.354 1.00 40.06 94 ALA A CA 1
ATOM 734 C C . ALA A 1 94 ? 3.887 -23.190 -14.106 1.00 40.06 94 ALA A C 1
ATOM 736 O O . ALA A 1 94 ? 4.156 -23.509 -15.286 1.00 40.06 94 ALA A O 1
#

Sequence (94 aa):
MQEYKKRYGERVAVWGTVGAQTTFAFATPEEIRREVKLRIETLGRAGLVLCPAYDIDEPDIPWENTLAFLEAAEEHGSPPNKKTSALSAEVSQA